Protein AF-A0A1V5GWE3-F1 (afdb_monomer_lite)

Sequence (173 aa):
MTPIECHEMIKTVSAYYERKIPSDRTLDLWFERIRGIPGESIGWIQTRIFEQFEAFPKNLPSVIWELYNAWLDAYPEKAAPRETVDCPDCESGWLILEKDQDPYRTPISATAPCGRCRQLRMPKYLRLEDAMLAGFRRKNLTTEYAVRRRPVRELAASIGRNVPQVNTVAQED

Foldseek 3Di:
DDLVLQLVLQVVLCVVQVHDRDDPVVSVVLCVLQVPQDSVCSVVLSVCCVVPDPHRDPNVSVSSVVSSVVVCVVVVVPDDPDDQPPDPQADSQKFWKWADDPPDPDTDIDIFGDPPPNSDDDPDGDHPVNCVVVRID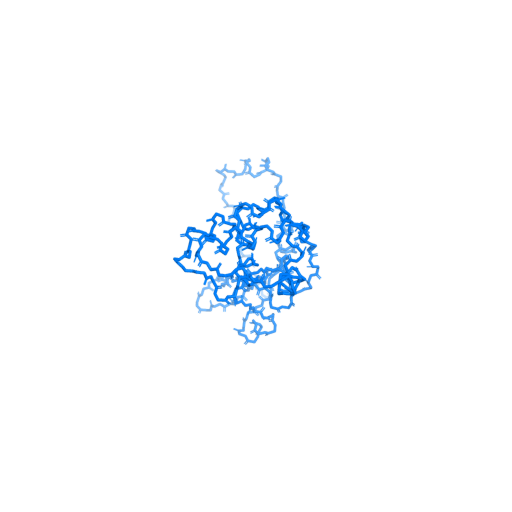TDDCPVVVVPDPDPPVVVVVCPPDDDPPPPPPDDDD

pLDDT: mean 81.9, std 15.32, range [34.97, 94.44]

Radius of gyration: 26.32 Å; chains: 1; bounding box: 57×38×75 Å

Structure (mmCIF, N/CA/C/O backbone):
data_AF-A0A1V5GWE3-F1
#
_entry.id   AF-A0A1V5GWE3-F1
#
loop_
_atom_site.group_PDB
_atom_site.id
_atom_site.type_symbol
_atom_site.label_atom_id
_atom_site.label_alt_id
_atom_site.label_comp_id
_atom_site.label_asym_id
_atom_site.label_entity_id
_atom_site.label_seq_id
_atom_site.pdbx_PDB_ins_code
_atom_site.Cartn_x
_atom_site.Cartn_y
_atom_site.Cartn_z
_atom_site.occupancy
_atom_site.B_iso_or_equiv
_atom_site.auth_seq_id
_atom_site.auth_comp_id
_atom_site.auth_asym_id
_atom_site.auth_atom_id
_atom_site.pdbx_PDB_model_num
ATOM 1 N N . MET A 1 1 ? -0.458 11.781 12.023 1.00 87.81 1 MET A N 1
ATOM 2 C CA . MET A 1 1 ? -1.681 12.097 12.784 1.00 87.81 1 MET A CA 1
ATOM 3 C C . MET A 1 1 ? -1.288 12.253 14.233 1.00 87.81 1 MET A C 1
ATOM 5 O O . MET A 1 1 ? -0.301 11.650 14.648 1.00 87.81 1 MET A O 1
ATOM 9 N N . THR A 1 2 ? -2.008 13.066 14.986 1.00 90.69 2 THR A N 1
ATOM 10 C CA . THR A 1 2 ? -1.791 13.210 16.426 1.00 90.69 2 THR A CA 1
ATOM 11 C C . THR A 1 2 ? -2.468 12.062 17.193 1.00 90.69 2 THR A C 1
ATOM 13 O O . THR A 1 2 ? -3.381 11.423 16.659 1.00 90.69 2 THR A O 1
ATOM 16 N N . PRO A 1 3 ? -2.066 11.792 18.449 1.00 89.31 3 PRO A N 1
ATOM 17 C CA . PRO A 1 3 ? -2.756 10.814 19.294 1.00 89.31 3 PRO A CA 1
ATOM 18 C C . PRO A 1 3 ? -4.245 11.140 19.464 1.00 89.31 3 PRO A C 1
ATOM 20 O O . PRO A 1 3 ? -5.089 10.252 19.402 1.00 89.31 3 PRO A O 1
ATOM 23 N N . ILE A 1 4 ? -4.575 12.430 19.600 1.00 91.19 4 ILE A N 1
ATOM 24 C CA . ILE A 1 4 ? -5.952 12.914 19.767 1.00 91.19 4 ILE A CA 1
ATOM 25 C C . ILE A 1 4 ? -6.794 12.554 18.538 1.00 91.19 4 ILE A C 1
ATOM 27 O O . ILE A 1 4 ? -7.848 11.942 18.678 1.00 91.19 4 ILE A O 1
ATOM 31 N N . GLU A 1 5 ? -6.300 12.860 17.336 1.00 91.50 5 GLU A N 1
ATOM 32 C CA . GLU A 1 5 ? -6.977 12.519 16.077 1.00 91.50 5 GLU A CA 1
ATOM 33 C C . GLU A 1 5 ? -7.212 11.007 15.941 1.00 91.50 5 GLU A C 1
ATOM 35 O O . GLU A 1 5 ? -8.293 10.571 15.546 1.00 91.50 5 GLU A O 1
ATOM 40 N N . CYS A 1 6 ? -6.215 10.197 16.307 1.00 91.00 6 CYS A N 1
ATOM 41 C CA . CYS A 1 6 ? -6.315 8.740 16.294 1.00 91.00 6 CYS A CA 1
ATOM 42 C C . CYS A 1 6 ? -7.384 8.228 17.268 1.00 91.00 6 CYS A C 1
ATOM 44 O O . CYS A 1 6 ? -8.214 7.390 16.907 1.00 91.00 6 CYS A O 1
ATOM 46 N N . HIS A 1 7 ? -7.387 8.736 18.501 1.00 92.62 7 HIS A N 1
ATOM 47 C CA . HIS A 1 7 ? -8.327 8.304 19.532 1.00 92.62 7 HIS A CA 1
ATOM 48 C C . HIS A 1 7 ? -9.758 8.678 19.151 1.00 92.62 7 HIS A C 1
ATOM 50 O O . HIS A 1 7 ? -10.648 7.834 19.250 1.00 92.62 7 HIS A O 1
ATOM 56 N N . GLU A 1 8 ? -9.977 9.899 18.661 1.00 93.25 8 GLU A N 1
ATOM 57 C CA . GLU A 1 8 ? -11.289 10.332 18.177 1.00 93.25 8 GLU A CA 1
ATOM 58 C C . GLU A 1 8 ? -11.758 9.477 16.999 1.00 93.25 8 GLU A C 1
ATOM 60 O O . GLU A 1 8 ? -12.877 8.969 17.026 1.00 93.25 8 GLU A O 1
ATOM 65 N N . MET A 1 9 ? -10.878 9.186 16.036 1.00 93.38 9 MET A N 1
ATOM 66 C CA . MET A 1 9 ? -11.206 8.288 14.929 1.00 93.38 9 MET A CA 1
ATOM 67 C C . MET A 1 9 ? -11.680 6.913 15.422 1.00 93.38 9 MET A C 1
ATOM 69 O O . MET A 1 9 ? -12.724 6.426 14.982 1.00 93.38 9 MET A O 1
ATOM 73 N N . ILE A 1 10 ? -10.935 6.283 16.335 1.00 92.56 10 ILE A N 1
ATOM 74 C CA . ILE A 1 10 ? -11.263 4.947 16.856 1.00 92.56 10 ILE A CA 1
ATOM 75 C C . ILE A 1 10 ? -12.564 4.978 17.665 1.00 92.56 10 ILE A C 1
ATOM 77 O O . ILE A 1 10 ? -13.359 4.039 17.569 1.00 92.56 10 ILE A O 1
ATOM 81 N N . LYS A 1 11 ? -12.819 6.045 18.432 1.00 93.19 11 LYS A N 1
ATOM 82 C CA . LYS A 1 11 ? -14.085 6.231 19.155 1.00 93.19 11 LYS A CA 1
ATOM 83 C C . LYS A 1 11 ? -15.261 6.356 18.193 1.00 93.19 11 LYS A C 1
ATOM 85 O O . LYS A 1 11 ? -16.249 5.658 18.394 1.00 93.19 11 LYS A O 1
ATOM 90 N N . THR A 1 12 ? -15.149 7.162 17.134 1.00 93.94 12 THR A N 1
ATOM 91 C CA . THR A 1 12 ? -16.196 7.290 16.107 1.00 93.94 12 THR A CA 1
ATOM 92 C C . THR A 1 12 ? -16.481 5.948 15.439 1.00 93.94 12 THR A C 1
ATOM 94 O O . THR A 1 12 ? -17.638 5.557 15.320 1.00 93.94 12 THR A O 1
ATOM 97 N N . VAL A 1 13 ? -15.437 5.202 15.060 1.00 93.00 13 VAL A N 1
ATOM 98 C CA . VAL A 1 13 ? -15.605 3.874 14.450 1.00 93.00 13 VAL A CA 1
ATOM 99 C C . VAL A 1 13 ? -16.242 2.891 15.434 1.00 93.00 13 VAL A C 1
ATOM 101 O O . VAL A 1 13 ? -17.144 2.146 15.065 1.00 93.00 13 VAL A O 1
ATOM 104 N N . SER A 1 14 ? -15.823 2.902 16.700 1.00 92.88 14 SER A N 1
ATOM 105 C CA . SER A 1 14 ? -16.411 2.040 17.735 1.00 92.88 14 SER A CA 1
ATOM 106 C C . SER A 1 14 ? -17.885 2.371 17.970 1.00 92.88 14 SER A C 1
ATOM 108 O O . SER A 1 14 ? -18.694 1.456 18.072 1.00 92.88 14 SER A O 1
ATOM 110 N N . ALA A 1 15 ? -18.237 3.659 18.001 1.00 93.44 15 ALA A N 1
ATOM 111 C CA . ALA A 1 15 ? -19.609 4.122 18.165 1.00 93.44 15 ALA A CA 1
ATOM 112 C C . ALA A 1 15 ? -20.501 3.730 16.977 1.00 93.44 15 ALA A C 1
ATOM 114 O O . ALA A 1 15 ? -21.611 3.261 17.200 1.00 93.44 15 ALA A O 1
ATOM 115 N N . TYR A 1 16 ? -20.005 3.850 15.740 1.00 93.44 16 TYR A N 1
ATOM 116 C CA . TYR A 1 16 ? -20.745 3.463 14.531 1.00 93.44 16 TYR A CA 1
ATOM 117 C C . TYR A 1 16 ? -21.174 1.988 14.548 1.00 93.44 16 TYR A C 1
ATOM 119 O O . TYR A 1 16 ? -22.304 1.666 14.207 1.00 93.44 16 TYR A O 1
ATOM 127 N N . TYR A 1 17 ? -20.288 1.094 14.994 1.00 93.69 17 TYR A N 1
ATOM 128 C CA . TYR A 1 17 ? -20.581 -0.339 15.119 1.00 93.69 17 TYR A CA 1
ATOM 129 C C . TYR A 1 17 ? -21.165 -0.735 16.486 1.00 93.69 17 TYR A C 1
ATOM 131 O O . TYR A 1 17 ? -21.166 -1.923 16.820 1.00 93.69 17 TYR A O 1
ATOM 139 N N . GLU A 1 18 ? -21.578 0.239 17.303 1.00 91.50 18 GLU A N 1
ATOM 140 C CA . GLU A 1 18 ? -22.136 0.037 18.648 1.00 91.50 18 GLU A CA 1
ATOM 141 C C . GLU A 1 18 ? -21.248 -0.843 19.554 1.00 91.50 18 GLU A C 1
ATOM 143 O O . GLU A 1 18 ? -21.705 -1.648 20.370 1.00 91.50 18 GLU A O 1
ATOM 148 N N . ARG A 1 19 ? -19.925 -0.713 19.408 1.00 89.88 19 ARG A N 1
ATOM 149 C CA . ARG A 1 19 ? -18.930 -1.460 20.182 1.00 89.88 19 ARG A CA 1
ATOM 150 C C . ARG A 1 19 ? -18.462 -0.678 21.398 1.00 89.88 19 ARG A C 1
ATOM 152 O O . ARG A 1 19 ? -18.340 0.545 21.393 1.00 89.88 19 ARG A O 1
ATOM 159 N N . LYS A 1 20 ? -18.092 -1.429 22.439 1.00 89.75 20 LYS A N 1
ATOM 160 C CA . LYS A 1 20 ? -17.390 -0.876 23.596 1.00 89.75 20 LYS A CA 1
ATOM 161 C C . LYS A 1 20 ? -16.075 -0.245 23.138 1.00 89.75 20 LYS A C 1
ATOM 163 O O . LYS A 1 20 ? -15.253 -0.914 22.513 1.00 89.75 20 LYS A O 1
ATOM 168 N N . ILE A 1 21 ? -15.886 1.019 23.501 1.00 89.25 21 ILE A N 1
ATOM 169 C CA . ILE A 1 21 ? -14.660 1.766 23.223 1.00 89.25 21 ILE A CA 1
ATOM 170 C C . ILE A 1 21 ? -13.473 1.028 23.876 1.00 89.25 21 ILE A C 1
ATOM 172 O O . ILE A 1 21 ? -13.579 0.626 25.044 1.00 89.25 21 ILE A O 1
ATOM 176 N N . PRO A 1 22 ? -12.361 0.812 23.148 1.00 89.44 22 PRO A N 1
ATOM 177 C CA . PRO A 1 22 ? -11.142 0.255 23.725 1.00 89.44 22 PRO A CA 1
ATOM 178 C C . PRO A 1 22 ? -10.637 1.087 24.912 1.00 89.44 22 PRO A C 1
ATOM 180 O O . PRO A 1 22 ? -10.880 2.287 24.985 1.00 89.44 22 PRO A O 1
ATOM 183 N N . SER A 1 23 ? -9.914 0.465 25.847 1.00 92.50 23 SER A N 1
ATOM 184 C CA . SER A 1 23 ? -9.279 1.210 26.944 1.00 92.50 23 SER A CA 1
ATOM 185 C C . SER A 1 23 ? -8.216 2.179 26.423 1.00 92.50 23 SER A C 1
ATOM 187 O O . SER A 1 23 ? -7.604 1.902 25.391 1.00 92.50 23 SER A O 1
ATOM 189 N N . ASP A 1 24 ? -7.918 3.240 27.178 1.00 90.19 24 ASP A N 1
ATOM 190 C CA . ASP A 1 24 ? -6.890 4.228 26.810 1.00 90.19 24 ASP A CA 1
ATOM 191 C C . ASP A 1 24 ? -5.545 3.566 26.485 1.00 90.19 24 ASP A C 1
ATOM 193 O O . ASP A 1 24 ? -4.978 3.791 25.422 1.00 90.19 24 ASP A O 1
ATOM 197 N N . ARG A 1 25 ? -5.115 2.600 27.309 1.00 92.44 25 ARG A N 1
ATOM 198 C CA . ARG A 1 25 ? -3.908 1.799 27.042 1.00 92.44 25 ARG A CA 1
ATOM 199 C C . ARG A 1 25 ? -3.945 1.074 25.688 1.00 92.44 25 ARG A C 1
ATOM 201 O O . ARG A 1 25 ? -2.907 0.891 25.060 1.00 92.44 25 ARG A O 1
ATOM 208 N N . THR A 1 26 ? -5.112 0.599 25.256 1.00 91.19 26 THR A N 1
ATOM 209 C CA . THR A 1 26 ? -5.266 -0.058 23.946 1.00 91.19 26 THR A CA 1
ATOM 210 C C . THR A 1 26 ? -5.197 0.961 22.814 1.00 91.19 26 THR A C 1
ATOM 212 O O . THR A 1 26 ? -4.569 0.680 21.796 1.00 91.19 26 THR A O 1
ATOM 215 N N . LEU A 1 27 ? -5.809 2.135 23.000 1.00 91.81 27 LEU A N 1
ATOM 216 C CA . LEU A 1 27 ? -5.751 3.236 22.040 1.00 91.81 27 LEU A CA 1
ATOM 217 C C . LEU A 1 27 ? -4.308 3.704 21.824 1.00 91.81 27 LEU A C 1
ATOM 219 O O . LEU A 1 27 ? -3.886 3.801 20.674 1.00 91.81 27 LEU A O 1
ATOM 223 N N . ASP A 1 28 ? -3.527 3.850 22.898 1.00 92.25 28 ASP A N 1
ATOM 224 C CA . ASP A 1 28 ? -2.107 4.216 22.823 1.00 92.25 28 ASP A CA 1
ATOM 225 C C . ASP A 1 28 ? -1.291 3.176 22.035 1.00 92.25 28 ASP A C 1
ATOM 227 O O . ASP A 1 28 ? -0.511 3.513 21.143 1.00 92.25 28 ASP A O 1
ATOM 231 N N . LEU A 1 29 ? -1.503 1.881 22.310 1.00 92.81 29 LEU A N 1
ATOM 232 C CA . LEU A 1 29 ? -0.831 0.794 21.585 1.00 92.81 29 LEU A CA 1
ATOM 233 C C . LEU A 1 29 ? -1.205 0.767 20.098 1.00 92.81 29 LEU A C 1
ATOM 235 O O . LEU A 1 29 ? -0.373 0.445 19.247 1.00 92.81 29 LEU A O 1
ATOM 239 N N . TRP A 1 30 ? -2.461 1.071 19.774 1.00 93.19 30 TRP A N 1
ATOM 240 C CA . TRP A 1 30 ? -2.917 1.158 18.390 1.00 93.19 30 TRP A CA 1
ATOM 241 C C . TRP A 1 30 ? -2.334 2.384 17.696 1.00 93.19 30 TRP A C 1
ATOM 243 O O . TRP A 1 30 ? -1.876 2.255 16.560 1.00 93.19 30 TRP A O 1
ATOM 253 N N . PHE A 1 31 ? -2.272 3.525 18.387 1.00 93.00 31 PHE A N 1
ATOM 254 C CA . PHE A 1 31 ? -1.641 4.739 17.889 1.00 93.00 31 PHE A CA 1
ATOM 255 C C . PHE A 1 31 ? -0.172 4.503 17.542 1.00 93.00 31 PHE A C 1
ATOM 257 O O . PHE A 1 31 ? 0.228 4.802 16.420 1.00 93.00 31 PHE A O 1
ATOM 264 N N . GLU A 1 32 ? 0.619 3.877 18.420 1.00 92.31 32 GLU A N 1
ATOM 265 C CA . GLU A 1 32 ? 2.032 3.585 18.127 1.00 92.31 32 GLU A CA 1
ATOM 266 C C . GLU A 1 32 ? 2.215 2.775 16.836 1.00 92.31 32 GLU A C 1
ATOM 268 O O . GLU A 1 32 ? 3.180 2.972 16.093 1.00 92.31 32 GLU A O 1
ATOM 273 N N . ARG A 1 33 ? 1.255 1.903 16.511 1.00 90.81 33 ARG A N 1
ATOM 274 C CA . ARG A 1 33 ? 1.282 1.107 15.281 1.00 90.81 33 ARG A CA 1
ATOM 275 C C . ARG A 1 33 ? 0.946 1.915 14.025 1.00 90.81 33 ARG A C 1
ATOM 277 O O . ARG A 1 33 ? 1.406 1.545 12.946 1.00 90.81 33 ARG A O 1
ATOM 284 N N . ILE A 1 34 ? 0.156 2.984 14.135 1.00 91.94 34 ILE A N 1
ATOM 285 C CA . ILE A 1 34 ? -0.352 3.763 12.989 1.00 91.94 34 ILE A CA 1
ATOM 286 C C . ILE A 1 34 ? 0.136 5.219 12.951 1.00 91.94 34 ILE A C 1
ATOM 288 O O . ILE A 1 34 ? -0.207 5.953 12.027 1.00 91.94 34 ILE A O 1
ATOM 292 N N . ARG A 1 35 ? 0.982 5.643 13.899 1.00 91.12 35 ARG A N 1
ATOM 293 C CA . ARG A 1 35 ? 1.478 7.025 14.057 1.00 91.12 35 ARG A CA 1
ATOM 294 C C . ARG A 1 35 ? 2.091 7.641 12.794 1.00 91.12 35 ARG A C 1
ATOM 296 O O . ARG A 1 35 ? 2.103 8.860 12.649 1.00 91.12 35 ARG A O 1
ATOM 303 N N . GLY A 1 36 ? 2.586 6.806 11.877 1.00 86.69 36 GLY A N 1
ATOM 304 C CA . GLY A 1 36 ? 3.170 7.224 10.599 1.00 86.69 36 GLY A CA 1
ATOM 305 C C . GLY A 1 36 ? 2.164 7.733 9.559 1.00 86.69 36 GLY A C 1
ATOM 306 O O . GLY A 1 36 ? 2.583 8.265 8.537 1.00 86.69 36 GLY A O 1
ATOM 307 N N . ILE A 1 37 ? 0.858 7.588 9.794 1.00 90.31 37 ILE A N 1
ATOM 308 C CA . ILE A 1 37 ? -0.190 7.980 8.844 1.00 90.31 37 ILE A CA 1
ATOM 309 C C . ILE A 1 37 ? -0.545 9.468 9.036 1.00 90.31 37 ILE A C 1
ATOM 311 O O . ILE A 1 37 ? -0.784 9.894 10.169 1.00 90.31 37 ILE A O 1
ATOM 315 N N . PRO A 1 38 ? -0.596 10.301 7.979 1.00 89.81 38 PRO A N 1
ATOM 316 C CA . PRO A 1 38 ? -0.929 11.721 8.082 1.00 89.81 38 PRO A CA 1
ATOM 317 C C . PRO A 1 38 ? -2.414 11.942 8.414 1.00 89.81 38 PRO A C 1
ATOM 319 O O . PRO A 1 38 ? -3.282 11.182 7.982 1.00 89.81 38 PRO A O 1
ATOM 322 N N . GLY A 1 39 ? -2.710 13.009 9.166 1.00 88.81 39 GLY A N 1
ATOM 323 C CA . GLY A 1 39 ? -4.074 13.319 9.623 1.00 88.81 39 GLY A CA 1
ATOM 324 C C . GLY A 1 39 ? -5.062 13.602 8.484 1.00 88.81 39 GLY A C 1
ATOM 325 O O . GLY A 1 39 ? -6.233 13.259 8.592 1.00 88.81 39 GLY A O 1
ATOM 326 N N . GLU A 1 40 ? -4.586 14.124 7.348 1.00 90.69 40 GLU A N 1
ATOM 327 C CA . GLU A 1 40 ? -5.430 14.432 6.178 1.00 90.69 40 GLU A CA 1
ATOM 328 C C . GLU A 1 40 ? -6.157 13.203 5.602 1.00 90.69 40 GLU A C 1
ATOM 330 O O . GLU A 1 40 ? -7.240 13.329 5.036 1.00 90.69 40 GLU A O 1
ATOM 335 N N . SER A 1 41 ? -5.591 12.005 5.779 1.00 91.31 41 SER A N 1
ATOM 336 C CA . SER A 1 41 ? -6.159 10.757 5.256 1.00 91.31 41 SER A CA 1
ATOM 337 C C . SER A 1 41 ? -7.267 10.166 6.141 1.00 91.31 41 SER A C 1
ATOM 339 O O . SER A 1 41 ? -8.005 9.289 5.693 1.00 91.31 41 SER A O 1
ATOM 341 N N . ILE A 1 42 ? -7.432 10.657 7.379 1.00 91.62 42 ILE A N 1
ATOM 342 C CA . ILE A 1 42 ? -8.339 10.077 8.385 1.00 91.62 42 ILE A CA 1
ATOM 343 C C . ILE A 1 42 ? -9.786 10.046 7.897 1.00 91.62 42 ILE A C 1
ATOM 345 O O . ILE A 1 42 ? -10.419 8.994 7.951 1.00 91.62 42 ILE A O 1
ATOM 349 N N . GLY A 1 43 ? -10.299 11.169 7.386 1.00 92.19 43 GLY A N 1
ATOM 350 C CA . GLY A 1 43 ? -11.697 11.256 6.947 1.00 92.19 43 GLY A CA 1
ATOM 351 C C . GLY A 1 43 ? -12.013 10.291 5.801 1.00 92.19 43 GLY A C 1
ATOM 352 O O . GLY A 1 43 ? -13.071 9.659 5.779 1.00 92.19 43 GLY A O 1
ATOM 353 N N . TRP A 1 44 ? -11.060 10.107 4.882 1.00 93.88 44 TRP A N 1
ATOM 354 C CA . TRP A 1 44 ? -11.197 9.147 3.788 1.00 93.88 44 TRP A CA 1
ATOM 355 C C . TRP A 1 44 ? -11.183 7.703 4.302 1.00 93.88 44 TRP A C 1
ATOM 357 O O . TRP A 1 44 ? -12.044 6.906 3.933 1.00 93.88 44 TRP A O 1
ATOM 367 N N . ILE A 1 45 ? -10.250 7.375 5.203 1.00 93.94 45 ILE A N 1
ATOM 368 C CA . ILE A 1 45 ? -10.139 6.041 5.808 1.00 93.94 45 ILE A CA 1
ATOM 369 C C . ILE A 1 45 ? -11.411 5.694 6.592 1.00 93.94 45 ILE A C 1
ATOM 371 O O . ILE A 1 45 ? -11.948 4.605 6.412 1.00 93.94 45 ILE A O 1
ATOM 375 N N . GLN A 1 46 ? -11.933 6.612 7.412 1.00 93.75 46 GLN A N 1
ATOM 376 C CA . GLN A 1 46 ? -13.181 6.406 8.157 1.00 93.75 46 GLN A CA 1
ATOM 377 C C . GLN A 1 46 ? -14.357 6.102 7.232 1.00 93.75 46 GLN A C 1
ATOM 379 O O . GLN A 1 46 ? -15.072 5.127 7.450 1.00 93.75 46 GLN A O 1
ATOM 384 N N . THR A 1 47 ? -14.514 6.900 6.174 1.00 94.31 47 THR A N 1
ATOM 385 C CA . THR A 1 47 ? -15.576 6.701 5.179 1.00 94.31 47 THR A CA 1
ATOM 386 C C . THR A 1 47 ? -15.487 5.303 4.569 1.00 94.31 47 THR A C 1
ATOM 388 O O . THR A 1 47 ? -16.476 4.575 4.538 1.00 94.31 47 THR A O 1
ATOM 391 N N . ARG A 1 48 ? -14.282 4.859 4.183 1.00 94.44 48 ARG A N 1
A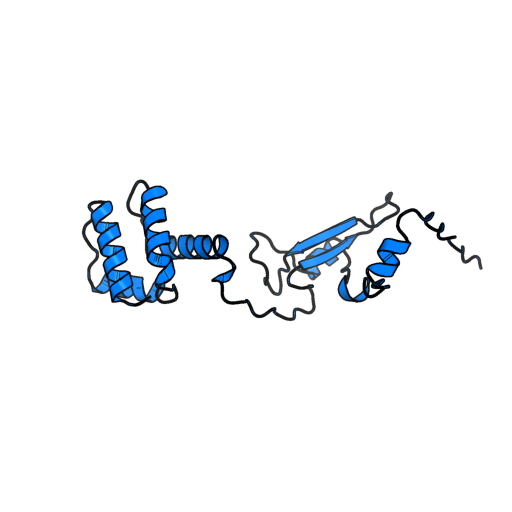TOM 392 C CA . ARG A 1 48 ? -14.081 3.505 3.649 1.00 94.44 48 ARG A CA 1
ATOM 393 C C . ARG A 1 48 ? -14.354 2.399 4.655 1.00 94.44 48 ARG A C 1
ATOM 395 O O . ARG A 1 48 ? -14.882 1.365 4.259 1.00 94.44 48 ARG A O 1
ATOM 402 N N . ILE A 1 49 ? -14.035 2.599 5.932 1.00 93.62 49 ILE A N 1
ATOM 403 C CA . ILE A 1 49 ? -14.367 1.622 6.974 1.00 93.62 49 ILE A CA 1
ATOM 404 C C . ILE A 1 49 ? -15.883 1.423 7.056 1.00 93.62 49 ILE A C 1
ATOM 406 O O . ILE A 1 49 ? -16.315 0.286 7.198 1.00 93.62 49 ILE A O 1
ATOM 410 N N . PHE A 1 50 ? -16.679 2.489 6.963 1.00 94.31 50 PHE A N 1
ATOM 411 C CA . PHE A 1 50 ? -18.142 2.401 7.041 1.00 94.31 50 PHE A CA 1
ATOM 412 C C . PHE A 1 50 ? -18.786 1.844 5.769 1.00 94.31 50 PHE A C 1
ATOM 414 O O . PHE A 1 50 ? -19.813 1.184 5.845 1.00 94.31 50 PHE A O 1
ATOM 421 N N . GLU A 1 51 ? -18.186 2.085 4.604 1.00 93.38 51 GLU A N 1
ATOM 422 C CA . GLU A 1 51 ? -18.702 1.575 3.330 1.00 93.38 51 GLU A CA 1
ATOM 423 C C . GLU A 1 51 ? -18.337 0.107 3.066 1.00 93.38 51 GLU A C 1
ATOM 425 O O . GLU A 1 51 ? -19.127 -0.625 2.477 1.00 93.38 51 GLU A O 1
ATOM 430 N N . GLN A 1 52 ? -17.119 -0.317 3.426 1.00 92.00 52 GLN A N 1
ATOM 431 C CA . GLN A 1 52 ? -16.571 -1.616 3.007 1.00 92.00 52 GLN A CA 1
ATOM 432 C C . GLN A 1 52 ? -16.788 -2.738 4.022 1.00 92.00 52 GLN A C 1
ATOM 434 O O . GLN A 1 52 ? -16.702 -3.911 3.657 1.00 92.00 52 GLN A O 1
ATOM 439 N N . PHE A 1 53 ? -17.019 -2.403 5.290 1.00 91.25 53 PHE A N 1
ATOM 440 C CA . PHE A 1 53 ? -17.146 -3.387 6.354 1.00 91.25 53 PHE A CA 1
ATOM 441 C C . PHE A 1 53 ? -18.557 -3.331 6.938 1.00 91.25 53 PHE A C 1
ATOM 443 O O . PHE A 1 53 ? -19.023 -2.295 7.383 1.00 91.25 53 PHE A O 1
ATOM 450 N N . GLU A 1 54 ? -19.245 -4.470 6.974 1.00 89.62 54 GLU A N 1
ATOM 451 C CA . GLU A 1 54 ? -20.560 -4.569 7.628 1.00 89.62 54 GLU A CA 1
ATOM 452 C C . GLU A 1 54 ? -20.439 -4.700 9.155 1.00 89.62 54 GLU A C 1
ATOM 454 O O . GLU A 1 54 ? -21.396 -4.492 9.897 1.00 89.62 54 GLU A O 1
ATOM 459 N N . ALA A 1 55 ? -19.250 -5.059 9.647 1.00 90.88 55 ALA A N 1
ATOM 460 C CA . ALA A 1 55 ? -18.977 -5.271 11.060 1.00 90.88 55 ALA A CA 1
ATOM 461 C C . ALA A 1 55 ? -17.614 -4.702 11.458 1.00 90.88 55 ALA A C 1
ATOM 463 O O . ALA A 1 55 ? -16.691 -4.617 10.647 1.00 90.88 55 ALA A O 1
ATOM 464 N N . PHE A 1 56 ? -17.466 -4.392 12.751 1.00 90.06 56 PHE A N 1
ATOM 465 C CA . PHE A 1 56 ? -16.224 -3.858 13.306 1.00 90.06 56 PHE A CA 1
ATOM 466 C C . PHE A 1 56 ? -15.015 -4.753 12.955 1.00 90.06 56 PHE A C 1
ATOM 468 O O . PHE A 1 56 ? -15.014 -5.942 13.311 1.00 90.06 56 PHE A O 1
ATOM 475 N N . PRO A 1 57 ? -13.964 -4.212 12.308 1.00 89.88 57 PRO A N 1
ATOM 476 C CA . PRO A 1 57 ? -12.808 -5.001 11.908 1.00 89.88 57 PRO A CA 1
ATOM 477 C C . PRO A 1 57 ? -12.101 -5.661 13.096 1.00 89.88 57 PRO A C 1
ATOM 479 O O . PRO A 1 57 ? -11.772 -5.010 14.086 1.00 89.88 57 PRO A O 1
ATOM 482 N N . LYS A 1 58 ? -11.780 -6.958 12.979 1.00 87.00 58 LYS A N 1
ATOM 483 C CA . LYS A 1 58 ? -11.073 -7.708 14.039 1.00 87.00 58 LYS A CA 1
ATOM 484 C C . LYS A 1 58 ? -9.695 -7.122 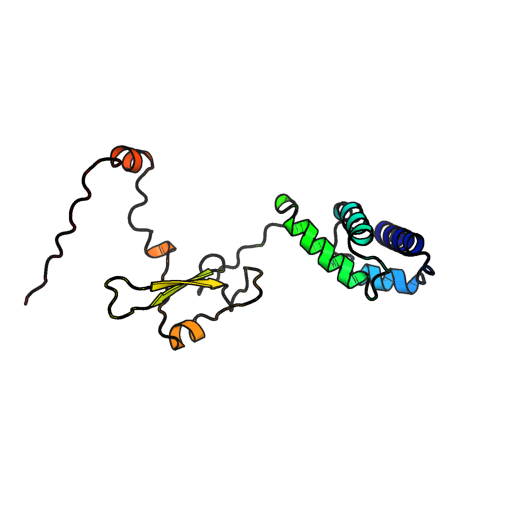14.373 1.00 87.00 58 LYS A C 1
ATOM 486 O O . LYS A 1 58 ? -9.236 -7.255 15.502 1.00 87.00 58 LYS A O 1
ATOM 491 N N . ASN A 1 59 ? -9.037 -6.497 13.396 1.00 90.06 59 ASN A N 1
ATOM 492 C CA . ASN A 1 59 ? -7.742 -5.840 13.555 1.00 90.06 59 ASN A CA 1
ATOM 493 C C . ASN A 1 59 ? -7.768 -4.464 12.880 1.00 90.06 59 ASN A C 1
ATOM 495 O O . ASN A 1 59 ? -7.300 -4.293 11.753 1.00 90.06 59 ASN A O 1
ATOM 499 N N . LEU A 1 60 ? -8.345 -3.491 13.587 1.00 90.81 60 LEU A N 1
ATOM 500 C CA . LEU A 1 60 ? -8.513 -2.130 13.091 1.00 90.81 60 LEU A CA 1
ATOM 501 C C . LEU A 1 60 ? -7.180 -1.469 12.672 1.00 90.81 60 LEU A C 1
ATOM 503 O O . LEU A 1 60 ? -7.141 -0.926 11.571 1.00 90.81 60 LEU A O 1
ATOM 507 N N . PRO A 1 61 ? -6.068 -1.557 13.437 1.00 92.31 61 PRO A N 1
ATOM 508 C CA . PRO A 1 61 ? -4.793 -0.969 13.013 1.00 92.31 61 PRO A CA 1
ATOM 509 C C . PRO A 1 61 ? -4.263 -1.489 11.671 1.00 92.31 61 PRO A C 1
ATOM 511 O O . PRO A 1 61 ? -3.710 -0.716 10.892 1.00 92.31 61 PRO A O 1
ATOM 514 N N . SER A 1 62 ? -4.411 -2.789 11.389 1.00 92.00 62 SER A N 1
ATOM 515 C CA . SER A 1 62 ? -4.010 -3.345 10.090 1.00 92.00 62 SER A CA 1
ATOM 516 C C . SER A 1 62 ? -4.899 -2.836 8.957 1.00 92.00 62 SER A C 1
ATOM 518 O O . SER A 1 62 ? -4.374 -2.420 7.928 1.00 92.00 62 SER A O 1
ATOM 520 N N . VAL A 1 63 ? -6.218 -2.786 9.169 1.00 93.94 63 VAL A N 1
ATOM 521 C CA . VAL A 1 63 ? -7.165 -2.254 8.174 1.00 93.94 63 VAL A CA 1
ATOM 522 C C . VAL A 1 63 ? -6.902 -0.776 7.886 1.00 93.94 63 VAL A C 1
ATOM 524 O O . VAL A 1 63 ? -6.910 -0.366 6.731 1.00 93.94 63 VAL A O 1
ATOM 527 N N . ILE A 1 64 ? -6.594 0.028 8.908 1.00 93.19 64 ILE A N 1
ATOM 528 C CA . ILE A 1 64 ? -6.227 1.439 8.725 1.00 93.19 64 ILE A CA 1
ATOM 529 C C . ILE A 1 64 ? -4.989 1.568 7.822 1.00 93.19 64 ILE A C 1
ATOM 531 O O . ILE A 1 64 ? -4.969 2.415 6.932 1.00 93.19 64 ILE A O 1
ATOM 535 N N . TRP A 1 65 ? -3.972 0.720 8.003 1.00 93.00 65 TRP A N 1
ATOM 536 C CA . TRP A 1 65 ? -2.792 0.708 7.132 1.00 93.00 65 TRP A CA 1
ATOM 537 C C . TRP A 1 65 ? -3.114 0.296 5.695 1.00 93.00 65 TRP A C 1
ATOM 539 O O . TRP A 1 65 ? -2.583 0.885 4.755 1.00 93.00 65 TRP A O 1
ATOM 549 N N . GLU A 1 66 ? -3.958 -0.714 5.506 1.00 92.19 66 GLU A N 1
ATOM 550 C CA . GLU A 1 66 ? -4.397 -1.153 4.178 1.00 92.19 66 GLU A CA 1
ATOM 551 C C . GLU A 1 66 ? -5.148 -0.033 3.452 1.00 92.19 66 GLU A C 1
ATOM 553 O O . GLU A 1 66 ? -4.804 0.310 2.321 1.00 92.19 66 GLU A O 1
ATOM 558 N N . LEU A 1 67 ? -6.091 0.616 4.137 1.00 94.19 67 LEU A N 1
ATOM 559 C CA . LEU A 1 67 ? -6.842 1.748 3.599 1.00 94.19 67 LEU A CA 1
ATOM 560 C C . LEU A 1 67 ? -5.961 2.972 3.354 1.00 94.19 67 LEU A C 1
ATOM 562 O O . LEU A 1 67 ? -6.155 3.665 2.362 1.00 94.19 67 LEU A O 1
ATOM 566 N N . TYR A 1 68 ? -4.957 3.224 4.192 1.00 93.50 68 TYR A N 1
ATOM 567 C CA . TYR A 1 68 ? -3.991 4.285 3.924 1.00 93.50 68 TYR A CA 1
ATOM 568 C C . TYR A 1 68 ? -3.164 4.010 2.661 1.00 93.50 68 TYR A C 1
ATOM 570 O O . TYR A 1 68 ? -2.936 4.919 1.867 1.00 93.50 68 TYR A O 1
ATOM 578 N N . ASN A 1 69 ? -2.754 2.760 2.419 1.00 89.94 69 ASN A N 1
ATOM 579 C CA . ASN A 1 69 ? -2.095 2.416 1.158 1.00 89.94 69 ASN A CA 1
ATOM 580 C C . ASN A 1 69 ? -3.043 2.612 -0.038 1.00 89.94 69 ASN A C 1
ATOM 582 O O . ASN A 1 69 ? -2.625 3.190 -1.034 1.00 89.94 69 ASN A O 1
ATOM 586 N N . ALA A 1 70 ? -4.318 2.232 0.087 1.00 90.44 70 ALA A N 1
ATOM 587 C CA . ALA A 1 70 ? -5.317 2.486 -0.952 1.00 90.44 70 ALA A CA 1
ATOM 588 C C . ALA A 1 70 ? -5.566 3.991 -1.183 1.00 90.44 70 ALA A C 1
ATOM 590 O O . ALA A 1 70 ? -5.808 4.415 -2.312 1.00 90.44 70 ALA A O 1
ATOM 591 N N . TRP A 1 71 ? -5.477 4.813 -0.133 1.00 93.00 71 TRP A N 1
ATOM 592 C CA . TRP A 1 71 ? -5.532 6.269 -0.247 1.00 93.00 71 TRP A CA 1
ATOM 593 C C . TRP A 1 71 ? -4.331 6.816 -1.027 1.00 93.00 71 TRP A C 1
ATOM 595 O O . TRP A 1 71 ? -4.513 7.646 -1.909 1.00 93.00 71 TRP A O 1
ATOM 605 N N . LEU A 1 72 ? -3.117 6.313 -0.779 1.00 89.75 72 LEU A N 1
ATOM 606 C CA . LEU A 1 72 ? -1.933 6.699 -1.558 1.00 89.75 72 LEU A CA 1
ATOM 607 C C . LEU A 1 72 ? -2.046 6.313 -3.039 1.00 89.75 72 LEU A C 1
ATOM 609 O O . LEU A 1 72 ? -1.564 7.053 -3.893 1.00 89.75 72 LEU A O 1
ATOM 613 N N . ASP A 1 73 ? -2.692 5.189 -3.349 1.00 85.75 73 ASP A N 1
ATOM 614 C CA . ASP A 1 73 ? -2.950 4.787 -4.735 1.00 85.75 73 ASP A CA 1
ATOM 615 C C . ASP A 1 73 ? -3.984 5.710 -5.414 1.00 85.75 73 ASP A C 1
ATOM 617 O O . ASP A 1 73 ? -3.883 5.978 -6.611 1.00 85.75 73 ASP A O 1
ATOM 621 N N . ALA A 1 74 ? -4.959 6.225 -4.654 1.00 86.94 74 ALA A N 1
ATOM 622 C CA . ALA A 1 74 ? -5.968 7.173 -5.135 1.00 86.94 74 ALA A CA 1
ATOM 623 C C . ALA A 1 74 ? -5.454 8.622 -5.252 1.00 86.94 74 ALA A C 1
ATOM 625 O O . ALA A 1 74 ? -5.973 9.376 -6.074 1.00 86.94 74 ALA A O 1
ATOM 626 N N . TYR A 1 75 ? -4.437 8.992 -4.466 1.00 87.75 75 TYR A N 1
ATOM 627 C CA . TYR A 1 75 ? -3.806 10.318 -4.454 1.00 87.75 75 TYR A CA 1
ATOM 628 C C . TYR A 1 75 ? -2.276 10.207 -4.604 1.00 87.75 75 TYR A C 1
ATOM 630 O O . TYR A 1 75 ? -1.534 10.466 -3.646 1.00 87.75 75 TYR A O 1
ATOM 638 N N . PRO A 1 76 ? -1.761 9.815 -5.789 1.00 80.19 76 PRO A N 1
ATOM 639 C CA . PRO A 1 76 ? -0.329 9.593 -5.997 1.00 80.19 76 PRO A CA 1
ATOM 640 C C . PRO A 1 76 ? 0.536 10.830 -5.721 1.00 80.19 76 PRO A C 1
ATOM 642 O O . PRO A 1 76 ? 1.696 10.699 -5.340 1.00 80.19 76 PRO A O 1
ATOM 645 N N . GLU A 1 77 ? -0.016 12.034 -5.880 1.00 80.88 77 GLU A N 1
ATOM 646 C CA . GLU A 1 77 ? 0.647 13.313 -5.607 1.00 80.88 77 GLU A CA 1
ATOM 647 C C . GLU A 1 77 ? 0.923 13.560 -4.117 1.00 80.88 77 GLU A C 1
ATOM 649 O O . GLU A 1 77 ? 1.763 14.389 -3.770 1.00 80.88 77 GLU A O 1
ATOM 654 N N . LYS A 1 78 ? 0.216 12.846 -3.234 1.00 80.44 78 LYS A N 1
ATOM 655 C CA . LYS A 1 78 ? 0.389 12.904 -1.778 1.00 80.44 78 LYS A CA 1
ATOM 656 C C . LYS A 1 78 ? 1.396 11.881 -1.266 1.00 80.44 78 LYS A C 1
ATOM 658 O O . LYS A 1 78 ? 1.828 11.962 -0.115 1.00 80.44 78 LYS A O 1
ATOM 663 N N . ALA A 1 79 ? 1.781 10.916 -2.099 1.00 72.62 79 ALA A N 1
ATOM 664 C CA . ALA A 1 79 ? 2.837 9.985 -1.759 1.00 72.62 79 ALA A CA 1
ATOM 665 C C . ALA A 1 79 ? 4.186 10.710 -1.764 1.00 72.62 79 ALA A C 1
ATOM 667 O O . ALA A 1 79 ? 4.526 11.424 -2.708 1.00 72.62 79 ALA A O 1
ATOM 668 N N . ALA A 1 80 ? 4.987 10.494 -0.719 1.00 67.31 80 ALA A N 1
ATOM 669 C CA . ALA A 1 80 ? 6.373 10.940 -0.737 1.00 67.31 80 ALA A CA 1
ATOM 670 C C . ALA A 1 80 ? 7.077 10.330 -1.969 1.00 67.31 80 ALA A C 1
ATOM 672 O O . ALA A 1 80 ? 6.952 9.114 -2.184 1.00 67.31 80 ALA A O 1
ATOM 673 N N . PRO A 1 81 ? 7.805 11.132 -2.772 1.00 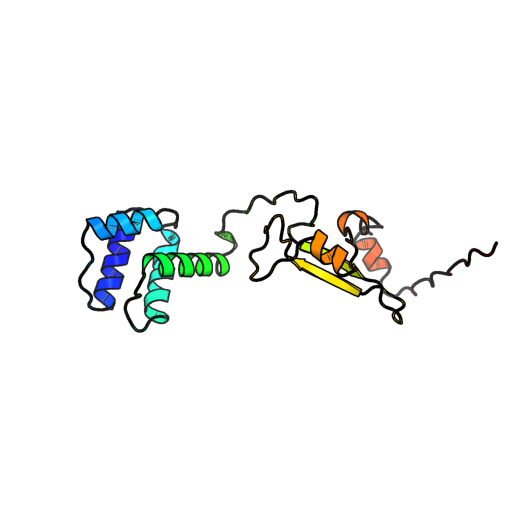61.47 81 PRO A N 1
ATOM 674 C CA . PRO A 1 81 ? 8.566 10.600 -3.888 1.00 61.47 81 PRO A CA 1
ATOM 675 C C . PRO A 1 81 ? 9.523 9.542 -3.348 1.00 61.47 81 PRO A C 1
ATOM 677 O O . PRO A 1 81 ? 10.321 9.810 -2.449 1.00 61.47 81 PRO A O 1
ATOM 680 N N . ARG A 1 82 ? 9.419 8.314 -3.859 1.00 63.12 82 ARG A N 1
ATOM 681 C CA . ARG A 1 82 ? 10.386 7.275 -3.510 1.00 63.12 82 ARG A CA 1
ATOM 682 C C . ARG A 1 82 ? 11.719 7.655 -4.123 1.00 63.12 82 ARG A C 1
ATOM 684 O O . ARG A 1 82 ? 11.787 7.866 -5.333 1.00 63.12 82 ARG A O 1
ATOM 691 N N . GLU A 1 83 ? 12.763 7.692 -3.304 1.00 62.47 83 GLU A N 1
ATOM 692 C CA . GLU A 1 83 ? 14.126 7.718 -3.816 1.00 62.47 83 GLU A CA 1
ATOM 693 C C . GL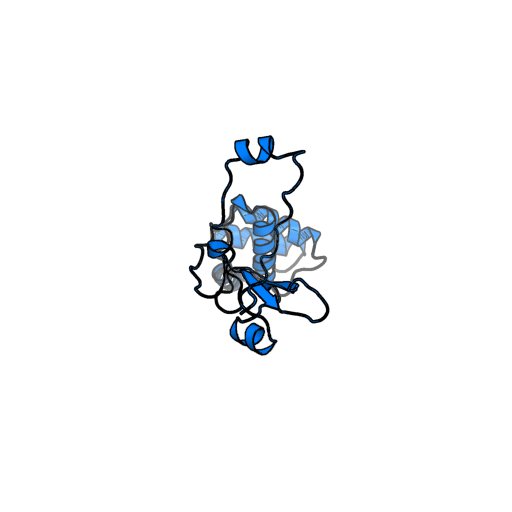U A 1 83 ? 14.293 6.520 -4.753 1.00 62.47 83 GLU A C 1
ATOM 695 O O . GLU A 1 83 ? 14.059 5.363 -4.383 1.00 62.47 83 GLU A O 1
ATOM 700 N N . THR A 1 84 ? 14.596 6.805 -6.016 1.00 65.75 84 THR A N 1
ATOM 701 C CA . THR A 1 84 ? 14.890 5.767 -6.993 1.00 65.75 84 THR A CA 1
ATOM 702 C C . THR A 1 84 ? 16.168 5.078 -6.550 1.00 65.75 84 THR A C 1
ATOM 704 O O . THR A 1 84 ? 17.224 5.707 -6.503 1.00 65.75 84 THR A O 1
ATOM 707 N N . VAL A 1 85 ? 16.071 3.796 -6.211 1.00 75.56 85 VAL A N 1
ATOM 708 C CA . VAL A 1 85 ? 17.247 2.996 -5.883 1.00 75.56 85 VAL A CA 1
ATOM 709 C C . VAL A 1 85 ? 18.005 2.752 -7.178 1.00 75.56 85 VAL A C 1
ATOM 711 O O . VAL A 1 85 ? 17.464 2.144 -8.102 1.00 75.56 85 VAL A O 1
ATOM 714 N N . ASP A 1 86 ? 19.255 3.201 -7.239 1.00 80.44 86 ASP A N 1
ATOM 715 C CA . ASP A 1 86 ? 20.135 2.851 -8.347 1.00 80.44 86 ASP A CA 1
ATOM 716 C C . ASP A 1 86 ? 20.523 1.374 -8.214 1.00 80.44 86 ASP A C 1
ATOM 718 O O . ASP A 1 86 ? 21.335 0.976 -7.375 1.00 80.44 86 ASP A O 1
ATOM 722 N N . CYS A 1 87 ? 19.822 0.525 -8.961 1.00 83.94 87 CYS A N 1
ATOM 723 C CA . CYS A 1 87 ? 20.006 -0.913 -8.917 1.00 83.94 87 CYS A CA 1
ATOM 724 C C . CYS A 1 87 ? 20.760 -1.356 -10.169 1.00 83.94 87 CYS A C 1
ATOM 726 O O . CYS A 1 87 ? 20.263 -1.145 -11.275 1.00 83.94 87 CYS A O 1
ATOM 728 N N . PRO A 1 88 ? 21.898 -2.059 -10.024 1.00 85.94 88 PRO A N 1
ATOM 729 C CA . PRO A 1 88 ? 22.720 -2.425 -11.168 1.00 85.94 88 PRO A CA 1
ATOM 730 C C . PRO A 1 88 ? 22.014 -3.389 -12.116 1.00 85.94 88 PRO A C 1
ATOM 732 O O . PRO A 1 88 ? 22.392 -3.429 -13.279 1.00 85.94 88 PRO A O 1
ATOM 735 N N . ASP A 1 89 ? 21.006 -4.139 -11.658 1.00 86.25 89 ASP A N 1
ATOM 736 C CA . ASP A 1 89 ? 20.378 -5.230 -12.414 1.00 86.25 89 ASP A CA 1
ATOM 737 C C . ASP A 1 89 ? 19.135 -4.802 -13.199 1.00 86.25 89 ASP A C 1
ATOM 739 O O . ASP A 1 89 ? 18.715 -5.518 -14.106 1.00 86.25 89 ASP A O 1
ATOM 743 N N . CYS A 1 90 ? 18.524 -3.667 -12.853 1.00 88.25 90 CYS A N 1
ATOM 744 C CA . CYS A 1 90 ? 17.229 -3.264 -13.392 1.00 88.25 90 CYS A CA 1
ATOM 745 C C . CYS A 1 90 ? 17.196 -1.787 -13.766 1.00 88.25 90 CYS A C 1
ATOM 747 O O . CYS A 1 90 ? 17.888 -0.970 -13.170 1.00 88.25 90 CYS A O 1
ATOM 749 N N . GLU A 1 91 ? 16.310 -1.429 -14.684 1.00 86.62 91 GLU A N 1
ATOM 750 C CA . GLU A 1 91 ? 16.065 -0.039 -15.045 1.00 86.62 91 GLU A CA 1
ATOM 751 C C . GLU A 1 91 ? 14.795 0.437 -14.340 1.00 86.62 91 GLU A C 1
ATOM 753 O O . GLU A 1 91 ? 13.688 -0.017 -14.634 1.00 86.62 91 GLU A O 1
ATOM 758 N N . SER A 1 92 ? 14.964 1.298 -13.332 1.00 82.88 92 SER A N 1
ATOM 759 C CA . SER A 1 92 ? 13.862 1.839 -12.516 1.00 82.88 92 SER A CA 1
ATOM 760 C C . SER A 1 92 ? 12.952 0.762 -11.898 1.00 82.88 92 SER A C 1
ATOM 762 O O . SER A 1 92 ? 11.739 0.938 -11.782 1.00 82.88 92 SER A O 1
ATOM 764 N N . GLY A 1 93 ? 13.534 -0.373 -11.500 1.00 87.69 93 GLY A N 1
ATOM 765 C CA . GLY A 1 93 ? 12.813 -1.500 -10.904 1.00 87.69 93 GLY A CA 1
ATOM 766 C C . GLY A 1 93 ? 12.325 -2.562 -11.893 1.00 87.69 93 GLY A C 1
ATOM 767 O O . GLY A 1 93 ? 11.826 -3.595 -11.443 1.00 87.69 93 GLY A O 1
ATOM 768 N N . TRP A 1 94 ? 12.499 -2.364 -13.202 1.00 90.88 94 TRP A N 1
ATOM 769 C CA . TRP A 1 94 ? 12.138 -3.337 -14.236 1.00 90.88 94 TRP A CA 1
ATOM 770 C C . TRP A 1 94 ? 13.359 -4.094 -14.759 1.00 90.88 94 TRP A C 1
ATOM 772 O O . TRP A 1 94 ? 14.351 -3.501 -15.181 1.00 90.88 94 TRP A O 1
ATOM 782 N N . LEU A 1 95 ? 13.281 -5.422 -14.754 1.00 92.62 95 LEU A N 1
ATOM 783 C CA . LEU A 1 95 ? 14.167 -6.275 -15.535 1.00 92.62 95 LEU A CA 1
ATOM 784 C C . LEU A 1 95 ? 13.651 -6.306 -16.966 1.00 92.62 95 LEU A C 1
ATOM 786 O O . LEU A 1 95 ? 12.509 -6.703 -17.200 1.00 92.62 95 LEU A O 1
ATOM 790 N N . ILE A 1 96 ? 14.500 -5.905 -17.902 1.00 91.88 96 ILE A N 1
ATOM 791 C CA . ILE A 1 96 ? 14.228 -6.000 -19.331 1.00 91.88 96 ILE A CA 1
ATOM 792 C C . ILE A 1 96 ? 15.029 -7.186 -19.851 1.00 91.88 96 ILE A C 1
ATOM 794 O O . ILE A 1 96 ? 16.249 -7.253 -19.693 1.00 91.88 96 ILE A O 1
ATOM 798 N N . LEU A 1 97 ? 14.319 -8.159 -20.400 1.00 92.62 97 LEU A N 1
ATOM 799 C CA . LEU A 1 97 ? 14.839 -9.474 -20.727 1.00 92.62 97 LEU A CA 1
ATOM 800 C C . LEU A 1 97 ? 14.562 -9.782 -22.192 1.00 92.62 97 LEU A C 1
ATOM 802 O O . LEU A 1 97 ? 13.527 -9.400 -22.732 1.00 92.62 97 LEU A O 1
ATOM 806 N N . GLU A 1 98 ? 15.462 -10.522 -22.818 1.00 91.19 98 GLU A N 1
ATOM 807 C CA . GLU A 1 98 ? 15.263 -11.093 -24.142 1.00 91.19 98 GLU A CA 1
ATOM 808 C C . GLU A 1 98 ? 15.638 -12.560 -24.150 1.00 91.19 98 GLU A C 1
ATOM 810 O O . GLU A 1 98 ? 16.560 -12.979 -23.455 1.00 91.19 98 GLU A O 1
ATOM 815 N N . LYS A 1 99 ? 14.942 -13.346 -24.960 1.00 89.38 99 LYS A N 1
ATOM 816 C CA . LYS A 1 99 ? 15.288 -14.741 -25.197 1.00 89.38 99 LYS A CA 1
ATOM 817 C C . LYS A 1 99 ? 15.158 -15.044 -26.677 1.00 89.38 99 LYS A C 1
ATOM 819 O O . LYS A 1 99 ? 14.152 -14.705 -27.298 1.00 89.38 99 LYS A O 1
ATOM 824 N N . ASP A 1 100 ? 16.179 -15.678 -27.237 1.00 85.50 100 ASP A N 1
ATOM 825 C CA . ASP A 1 100 ? 16.094 -16.182 -28.601 1.00 85.50 100 ASP A CA 1
ATOM 826 C C . ASP A 1 100 ? 15.124 -17.366 -28.627 1.00 85.50 100 ASP A C 1
ATOM 828 O O . ASP A 1 100 ? 15.147 -18.236 -27.750 1.00 85.50 100 ASP A O 1
ATOM 832 N N . GLN A 1 101 ? 14.250 -17.386 -29.625 1.00 78.31 101 GLN A N 1
ATOM 833 C CA . GLN A 1 101 ? 13.370 -18.513 -29.893 1.00 78.31 101 GLN A CA 1
ATOM 834 C C . GLN A 1 101 ? 13.421 -18.838 -31.380 1.00 78.31 101 GLN A C 1
ATOM 836 O O . GLN A 1 101 ? 12.968 -18.051 -32.200 1.00 78.31 101 GLN A O 1
ATOM 841 N N . ASP A 1 102 ? 13.918 -20.024 -31.711 1.00 66.56 102 ASP A N 1
ATOM 842 C CA . ASP A 1 102 ? 13.699 -20.672 -33.007 1.00 66.56 102 ASP A CA 1
ATOM 843 C C . ASP A 1 102 ? 12.211 -21.093 -33.082 1.00 66.56 102 ASP A C 1
ATOM 845 O O . ASP A 1 102 ? 11.730 -21.686 -32.105 1.00 66.56 102 ASP A O 1
ATOM 849 N N . PRO A 1 103 ? 11.417 -20.746 -34.123 1.00 67.31 103 PRO A N 1
ATOM 850 C CA . PRO A 1 103 ? 11.772 -20.246 -35.464 1.00 67.31 103 PRO A CA 1
ATOM 851 C C . PRO A 1 103 ? 11.610 -18.736 -35.684 1.00 67.31 103 PRO A C 1
ATOM 853 O O . PRO A 1 103 ? 11.563 -18.266 -36.825 1.00 67.31 103 PRO A O 1
ATOM 856 N N . TYR A 1 104 ? 11.478 -17.943 -34.624 1.00 67.25 104 TYR A N 1
ATOM 857 C CA . TYR A 1 104 ? 11.283 -16.507 -34.767 1.00 67.25 104 TYR A CA 1
ATOM 858 C C . TYR A 1 104 ? 12.600 -15.806 -35.102 1.00 67.25 104 TYR A C 1
ATOM 860 O O . TYR A 1 104 ? 13.603 -15.924 -34.405 1.00 67.25 104 TYR A O 1
ATOM 868 N N . ARG A 1 105 ? 12.576 -14.993 -36.163 1.00 69.81 105 ARG A N 1
ATOM 869 C CA . ARG A 1 105 ? 13.722 -14.166 -36.576 1.00 69.81 105 ARG A CA 1
ATOM 870 C C . ARG A 1 105 ? 14.067 -13.069 -35.556 1.00 69.81 105 ARG A C 1
ATOM 872 O O . ARG A 1 105 ? 15.151 -12.499 -35.619 1.00 69.81 105 ARG A O 1
ATOM 879 N N . THR A 1 106 ? 13.146 -12.747 -34.649 1.00 74.94 106 THR A N 1
ATOM 880 C CA . THR A 1 106 ? 13.310 -11.721 -33.613 1.00 74.94 106 THR A CA 1
ATOM 881 C C . THR A 1 106 ? 13.194 -12.340 -32.222 1.00 74.94 106 THR A C 1
ATOM 883 O O . THR A 1 106 ? 12.234 -13.082 -31.993 1.00 74.94 106 THR A O 1
ATOM 886 N N . PRO A 1 107 ? 14.105 -12.015 -31.286 1.00 81.06 107 PRO A N 1
ATOM 887 C CA . PRO A 1 107 ? 14.020 -12.496 -29.914 1.00 81.06 107 PRO A CA 1
ATOM 888 C C . PRO A 1 107 ? 12.734 -12.017 -29.242 1.00 81.06 107 PRO A C 1
ATOM 890 O O . PRO A 1 107 ? 12.240 -10.919 -29.509 1.00 81.06 107 PRO A O 1
ATOM 893 N N . ILE A 1 108 ? 12.205 -12.832 -28.334 1.00 84.31 108 ILE A N 1
ATOM 894 C CA . ILE A 1 108 ? 11.077 -12.434 -27.496 1.00 84.31 108 ILE A CA 1
ATOM 895 C C . ILE A 1 108 ? 11.576 -11.519 -26.380 1.00 84.31 108 ILE A C 1
ATOM 897 O O . ILE A 1 108 ? 12.442 -11.901 -25.592 1.00 84.31 108 ILE A O 1
ATOM 901 N N . SER A 1 109 ? 11.018 -10.313 -26.299 1.00 87.12 109 SER A N 1
ATOM 902 C CA . SER A 1 109 ? 11.256 -9.404 -25.179 1.00 87.12 109 SER A CA 1
ATOM 903 C C . SER A 1 109 ? 10.252 -9.669 -24.057 1.00 87.12 109 SER A C 1
ATOM 905 O O . SER A 1 109 ? 9.054 -9.808 -24.298 1.00 87.12 109 SER A O 1
ATOM 907 N N . ALA A 1 110 ? 10.736 -9.705 -22.821 1.00 88.81 110 ALA A N 1
ATOM 908 C CA . ALA A 1 110 ? 9.929 -9.835 -21.618 1.00 88.81 110 ALA A CA 1
ATOM 909 C C . ALA A 1 110 ? 10.339 -8.774 -20.594 1.00 88.81 110 ALA A C 1
ATOM 911 O O . ALA A 1 110 ? 11.501 -8.372 -20.519 1.00 88.81 110 ALA A O 1
ATOM 912 N N . THR A 1 111 ? 9.386 -8.331 -19.780 1.00 91.44 111 THR A N 1
ATOM 913 C CA . THR A 1 111 ? 9.647 -7.422 -18.664 1.00 91.44 111 THR A CA 1
ATOM 914 C C . THR A 1 111 ? 9.149 -8.038 -17.367 1.00 91.44 111 THR A C 1
ATOM 916 O O . THR A 1 111 ? 8.090 -8.665 -17.323 1.00 91.44 111 THR A O 1
ATOM 919 N N . ALA A 1 112 ? 9.930 -7.896 -16.299 1.00 91.94 112 ALA A N 1
ATOM 920 C CA . ALA A 1 112 ? 9.584 -8.442 -14.992 1.00 91.94 112 ALA A CA 1
ATOM 921 C C . ALA A 1 112 ? 9.980 -7.481 -13.859 1.00 91.94 112 ALA A C 1
ATOM 923 O O . ALA A 1 112 ? 11.000 -6.800 -13.967 1.00 91.94 112 ALA A O 1
ATOM 924 N N . PRO A 1 113 ? 9.228 -7.423 -12.746 1.00 92.62 113 PRO A N 1
ATOM 925 C CA . PRO A 1 113 ? 9.625 -6.640 -11.578 1.00 92.62 113 PRO A CA 1
ATOM 926 C C . PRO A 1 113 ? 10.899 -7.198 -10.926 1.00 92.62 113 PRO A C 1
ATOM 928 O O . PRO A 1 113 ? 10.998 -8.400 -10.661 1.00 92.62 113 PRO A O 1
ATOM 931 N N . CYS A 1 114 ? 11.860 -6.325 -10.622 1.00 91.81 114 CYS A N 1
ATOM 932 C CA . CYS A 1 114 ? 13.155 -6.707 -10.064 1.00 91.81 114 CYS A CA 1
ATOM 933 C C . CYS A 1 114 ? 13.042 -7.239 -8.62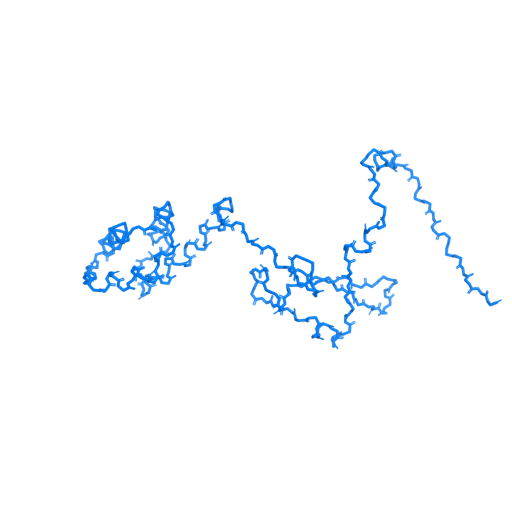9 1.00 91.81 114 CYS A C 1
ATOM 935 O O . CYS A 1 114 ? 12.659 -6.524 -7.701 1.00 91.81 114 CYS A O 1
ATOM 937 N N . GLY A 1 115 ? 13.447 -8.492 -8.429 1.00 90.06 115 GLY A N 1
ATOM 938 C CA . GLY A 1 115 ? 13.459 -9.158 -7.126 1.00 90.06 115 GLY A CA 1
ATOM 939 C C . GLY A 1 115 ? 14.600 -8.756 -6.201 1.00 90.06 115 GLY A C 1
ATOM 940 O O . GLY A 1 115 ? 14.519 -9.069 -5.010 1.00 90.06 115 GLY A O 1
ATOM 941 N N . ARG A 1 116 ? 15.623 -8.060 -6.720 1.00 88.25 116 ARG A N 1
ATOM 942 C CA . ARG A 1 116 ? 16.758 -7.550 -5.938 1.00 88.25 116 ARG A CA 1
ATOM 943 C C . ARG A 1 116 ? 16.425 -6.239 -5.235 1.00 88.25 116 ARG A C 1
ATOM 945 O O . ARG A 1 116 ? 16.491 -6.192 -4.014 1.00 88.25 116 ARG A O 1
ATOM 952 N N . CYS A 1 117 ? 16.063 -5.190 -5.980 1.00 86.56 117 CYS A N 1
ATOM 953 C CA . CYS A 1 117 ? 15.767 -3.881 -5.383 1.00 86.56 117 CYS A CA 1
ATOM 954 C C . CYS A 1 117 ? 14.318 -3.738 -4.915 1.00 86.56 117 CYS A C 1
ATOM 956 O O . CYS A 1 117 ? 14.056 -2.934 -4.027 1.00 86.56 117 CYS A O 1
ATOM 958 N N . ARG A 1 118 ? 13.374 -4.486 -5.514 1.00 86.50 118 ARG A N 1
ATOM 959 C CA . ARG A 1 118 ? 11.930 -4.405 -5.223 1.00 86.50 118 ARG A CA 1
ATOM 960 C C . ARG A 1 118 ? 11.395 -2.967 -5.190 1.00 86.50 118 ARG A C 1
ATOM 962 O O . ARG A 1 118 ? 10.506 -2.640 -4.410 1.00 86.50 118 ARG A O 1
ATOM 969 N N . GLN A 1 119 ? 11.944 -2.108 -6.052 1.00 83.69 119 GLN A N 1
ATOM 970 C CA . GLN A 1 119 ? 11.543 -0.704 -6.163 1.00 83.69 119 GLN A CA 1
ATOM 971 C C . GLN A 1 119 ? 10.060 -0.567 -6.549 1.00 83.69 119 GLN A C 1
ATOM 973 O O . GLN A 1 119 ? 9.371 0.353 -6.104 1.00 83.69 119 GLN A O 1
ATOM 978 N N . LEU A 1 120 ? 9.556 -1.507 -7.350 1.00 84.00 120 LEU A N 1
ATOM 979 C CA . LEU A 1 120 ? 8.144 -1.620 -7.703 1.00 84.00 120 LEU A CA 1
ATOM 980 C C . LEU A 1 120 ? 7.410 -2.446 -6.648 1.00 84.00 120 LEU A C 1
ATOM 982 O O . LEU A 1 120 ? 7.908 -3.488 -6.239 1.00 84.00 120 LEU A O 1
ATOM 986 N N . ARG A 1 121 ? 6.200 -2.039 -6.253 1.00 81.00 121 ARG A N 1
ATOM 987 C CA . ARG A 1 121 ? 5.327 -2.874 -5.415 1.00 81.00 121 ARG A CA 1
ATOM 988 C C . ARG A 1 121 ? 4.539 -3.828 -6.301 1.00 81.00 121 ARG A C 1
ATOM 990 O O . ARG A 1 121 ? 3.538 -3.439 -6.886 1.00 81.00 121 ARG A O 1
ATOM 997 N N . MET A 1 122 ? 5.001 -5.067 -6.396 1.00 83.19 122 MET A N 1
ATOM 998 C CA . MET A 1 122 ? 4.367 -6.115 -7.192 1.00 83.19 122 MET A CA 1
ATOM 999 C C . MET A 1 122 ? 4.152 -7.383 -6.356 1.00 83.19 122 MET A C 1
ATOM 1001 O O . MET A 1 122 ? 4.905 -7.634 -5.414 1.00 83.19 122 MET A O 1
ATOM 1005 N N . PRO A 1 123 ? 3.139 -8.208 -6.673 1.00 79.69 123 PRO A N 1
ATOM 1006 C CA . PRO A 1 123 ? 2.902 -9.462 -5.958 1.00 79.69 123 PRO A CA 1
ATOM 1007 C C . PRO A 1 123 ? 3.961 -10.526 -6.277 1.00 79.69 123 PRO A C 1
ATOM 1009 O O . PRO A 1 123 ? 4.191 -11.434 -5.482 1.00 79.69 123 PRO A O 1
ATOM 1012 N N . LYS A 1 124 ? 4.604 -10.429 -7.447 1.00 89.50 124 LYS A N 1
ATOM 1013 C CA . LYS A 1 124 ? 5.627 -11.363 -7.924 1.00 89.50 124 LYS A CA 1
ATOM 1014 C C . LYS A 1 124 ? 6.838 -10.595 -8.431 1.00 89.50 124 LYS A C 1
ATOM 1016 O O . LYS A 1 124 ? 6.695 -9.557 -9.073 1.00 89.50 124 LYS A O 1
ATOM 1021 N N . TYR A 1 125 ? 8.011 -11.150 -8.162 1.00 92.38 125 TYR A N 1
ATOM 1022 C CA . TYR A 1 125 ? 9.297 -10.601 -8.569 1.00 92.38 125 TYR A CA 1
ATOM 1023 C C . TYR A 1 125 ? 10.160 -11.692 -9.190 1.00 92.38 125 TYR A C 1
ATOM 1025 O O . TYR A 1 125 ? 9.979 -12.869 -8.881 1.00 92.38 125 TYR A O 1
ATOM 1033 N N . LEU A 1 126 ? 11.129 -11.285 -10.004 1.00 93.69 126 LEU A N 1
ATOM 1034 C CA . LEU A 1 126 ? 12.109 -12.168 -10.627 1.00 93.69 126 LEU A CA 1
ATOM 1035 C C . LEU A 1 126 ? 13.520 -11.663 -10.312 1.00 93.69 126 LEU A C 1
ATOM 1037 O O . LEU A 1 126 ? 13.766 -10.458 -10.389 1.00 93.69 126 LEU A O 1
ATOM 1041 N N . ARG A 1 127 ? 14.452 -12.544 -9.928 1.00 93.19 127 ARG A N 1
ATOM 1042 C CA . ARG A 1 127 ? 15.876 -12.178 -9.868 1.00 93.19 127 ARG A CA 1
ATOM 1043 C C . ARG A 1 127 ? 16.501 -12.348 -11.247 1.00 93.19 127 ARG A C 1
ATOM 1045 O O . ARG A 1 127 ? 16.099 -13.224 -12.008 1.00 93.19 127 ARG A O 1
ATOM 1052 N N . LEU A 1 128 ? 17.498 -11.522 -11.555 1.00 91.94 128 LEU A N 1
ATOM 1053 C CA . LEU A 1 128 ? 18.197 -11.605 -12.836 1.00 91.94 128 LEU A CA 1
ATOM 1054 C C . LEU A 1 128 ? 18.880 -12.971 -13.020 1.00 91.94 128 LEU A C 1
ATOM 1056 O O . LEU A 1 128 ? 18.799 -13.545 -14.098 1.00 91.94 128 LEU A O 1
ATOM 1060 N N . GLU A 1 129 ? 19.466 -13.518 -11.955 1.00 92.81 129 GLU A N 1
ATOM 1061 C CA . GLU A 1 129 ? 20.076 -14.856 -11.931 1.00 92.81 129 GLU A CA 1
ATOM 1062 C C . GLU A 1 129 ? 19.084 -15.944 -12.377 1.00 92.81 129 GLU A C 1
ATOM 1064 O O . GLU A 1 129 ? 19.386 -16.737 -13.268 1.00 92.81 129 GLU A O 1
ATOM 1069 N N . ASP A 1 130 ? 17.863 -15.922 -11.833 1.00 93.50 130 ASP A N 1
ATOM 1070 C CA . ASP A 1 130 ? 16.803 -16.876 -12.181 1.00 93.50 130 ASP A CA 1
ATOM 1071 C C . ASP A 1 130 ? 16.361 -16.721 -13.646 1.00 93.50 130 ASP A C 1
ATOM 1073 O O . ASP A 1 130 ? 16.120 -17.706 -14.346 1.00 93.50 130 ASP A O 1
ATOM 1077 N N . ALA A 1 131 ? 16.282 -15.479 -14.138 1.00 92.00 131 ALA A N 1
ATOM 1078 C CA . ALA A 1 131 ? 15.970 -15.200 -15.538 1.00 92.00 131 ALA A CA 1
ATOM 1079 C C . ALA A 1 131 ? 17.053 -15.747 -16.484 1.00 92.00 131 ALA A C 1
ATOM 1081 O O . ALA A 1 131 ? 16.732 -16.347 -17.512 1.00 92.00 131 ALA A O 1
ATOM 1082 N N . MET A 1 132 ? 18.327 -15.589 -16.114 1.00 91.88 132 MET A N 1
ATOM 1083 C CA . MET A 1 132 ? 19.465 -16.110 -16.872 1.00 91.88 132 MET A CA 1
ATOM 1084 C C . MET A 1 132 ? 19.473 -17.638 -16.913 1.00 91.88 132 MET A C 1
ATOM 1086 O O . MET A 1 132 ? 19.670 -18.212 -17.983 1.00 91.88 132 MET A O 1
ATOM 1090 N N . LEU A 1 133 ? 19.161 -18.302 -15.795 1.00 93.19 133 LEU A N 1
ATOM 1091 C CA . LEU A 1 133 ? 18.981 -19.758 -15.753 1.00 93.19 133 LEU A CA 1
ATOM 1092 C C . LEU A 1 133 ? 17.835 -20.234 -16.660 1.00 93.19 133 LEU A C 1
ATOM 1094 O O . LEU A 1 133 ? 17.929 -21.296 -17.269 1.00 93.19 133 LEU A O 1
ATOM 1098 N N . ALA A 1 134 ? 16.777 -19.433 -16.811 1.00 89.75 134 ALA A N 1
ATOM 1099 C CA . ALA A 1 134 ? 15.672 -19.706 -17.733 1.00 89.75 134 ALA A CA 1
ATOM 1100 C C . ALA A 1 134 ? 16.002 -19.409 -19.217 1.00 89.75 134 ALA A C 1
ATOM 1102 O O . ALA A 1 134 ? 15.139 -19.570 -20.094 1.00 89.75 134 ALA A O 1
ATOM 1103 N N . GLY A 1 135 ? 17.236 -18.993 -19.517 1.00 90.19 135 GLY A N 1
ATOM 1104 C CA . GLY A 1 135 ? 17.724 -18.704 -20.865 1.00 90.19 135 GLY A CA 1
ATOM 1105 C C . GLY A 1 135 ? 17.399 -17.297 -21.367 1.00 90.19 135 GLY A C 1
ATOM 1106 O O . GLY A 1 135 ? 17.444 -17.068 -22.573 1.00 90.19 135 GLY A O 1
ATOM 1107 N N . PHE A 1 136 ? 17.039 -16.367 -20.479 1.00 91.62 136 PHE A N 1
ATOM 1108 C CA . PHE A 1 136 ? 16.912 -14.955 -20.835 1.00 91.62 136 PHE A CA 1
ATOM 1109 C C . PHE A 1 136 ? 18.250 -14.231 -20.666 1.00 91.62 136 PHE A C 1
ATOM 1111 O O . PHE A 1 136 ? 18.964 -14.424 -19.686 1.00 91.62 136 PHE A O 1
ATOM 1118 N N . ARG A 1 137 ? 18.566 -13.324 -21.583 1.00 90.19 137 ARG A N 1
ATOM 1119 C CA . ARG A 1 137 ? 19.630 -12.330 -21.423 1.00 90.19 137 ARG A CA 1
ATOM 1120 C C . ARG A 1 137 ? 19.033 -10.991 -21.018 1.00 90.19 137 ARG A C 1
ATOM 1122 O O . ARG A 1 137 ? 17.922 -10.647 -21.419 1.00 90.19 137 ARG A O 1
ATOM 1129 N N . ARG A 1 138 ? 19.777 -10.216 -20.231 1.00 87.62 138 ARG A N 1
ATOM 1130 C CA . ARG A 1 138 ? 19.383 -8.846 -19.904 1.00 87.62 138 ARG A CA 1
ATOM 1131 C C . ARG A 1 138 ? 19.573 -7.940 -21.113 1.00 87.62 138 ARG A C 1
ATOM 1133 O O . ARG A 1 138 ? 20.635 -7.947 -21.730 1.00 87.62 138 ARG A O 1
ATOM 1140 N N . LYS A 1 139 ? 18.569 -7.109 -21.365 1.00 85.69 139 LYS A N 1
ATOM 1141 C CA . LYS A 1 139 ? 18.609 -5.995 -22.306 1.00 85.69 139 LYS A CA 1
ATOM 1142 C C . LYS A 1 139 ? 18.723 -4.684 -21.529 1.00 85.69 139 LYS A C 1
ATOM 1144 O O . LYS A 1 139 ? 18.033 -4.509 -20.528 1.00 85.69 139 LYS A O 1
ATOM 1149 N N . ASN A 1 140 ? 19.578 -3.769 -21.968 1.00 79.00 140 ASN A N 1
ATOM 1150 C CA . ASN A 1 140 ? 19.701 -2.444 -21.358 1.00 79.00 140 ASN A CA 1
ATOM 1151 C C . ASN A 1 140 ? 19.044 -1.425 -22.289 1.00 79.00 140 ASN A C 1
ATOM 1153 O O . ASN A 1 140 ? 19.615 -1.072 -23.320 1.00 79.00 140 ASN A O 1
ATOM 1157 N N . LEU A 1 141 ? 17.843 -0.948 -21.955 1.00 71.69 141 LEU A N 1
ATOM 1158 C CA . LEU A 1 141 ? 17.158 0.033 -22.801 1.00 71.69 141 LEU A CA 1
ATOM 1159 C C . LEU A 1 141 ? 17.924 1.358 -22.816 1.00 71.69 141 LEU A C 1
ATOM 1161 O O . LEU A 1 141 ? 17.970 2.035 -23.841 1.00 71.69 141 LEU A O 1
ATOM 1165 N N . THR A 1 142 ? 18.567 1.709 -21.703 1.00 64.25 142 THR A N 1
ATOM 1166 C CA . THR A 1 142 ? 19.360 2.939 -21.582 1.00 64.25 142 THR A CA 1
ATOM 1167 C C . THR A 1 142 ? 20.560 2.988 -22.529 1.00 64.25 142 THR A C 1
ATOM 1169 O O . THR A 1 142 ? 20.828 4.046 -23.100 1.00 64.25 142 THR A O 1
ATOM 1172 N N . THR A 1 143 ? 21.260 1.872 -22.748 1.00 59.66 143 THR A N 1
ATOM 1173 C CA . THR A 1 143 ? 22.411 1.819 -23.667 1.00 59.66 143 THR A CA 1
ATOM 1174 C C . THR A 1 143 ? 22.020 1.448 -25.094 1.00 59.66 143 THR A C 1
ATOM 1176 O O . THR A 1 143 ? 22.628 1.953 -26.034 1.00 59.66 143 THR A O 1
ATOM 1179 N N . GLU A 1 144 ? 20.984 0.634 -25.293 1.00 52.31 144 GLU A N 1
ATOM 1180 C CA . GLU A 1 144 ? 20.589 0.156 -26.624 1.00 52.31 144 GLU A CA 1
ATOM 1181 C C . GLU A 1 144 ? 19.705 1.159 -27.387 1.00 52.31 144 GLU A C 1
ATOM 1183 O O . GLU A 1 144 ? 19.828 1.293 -28.602 1.00 52.31 144 GLU A O 1
ATOM 1188 N N . TYR A 1 145 ? 18.897 1.968 -26.686 1.00 49.50 145 TYR A N 1
ATOM 1189 C CA . TYR A 1 145 ? 18.157 3.100 -27.274 1.00 49.50 145 TYR A CA 1
ATOM 1190 C C . TYR A 1 145 ? 18.888 4.444 -27.138 1.00 49.50 145 TYR A C 1
ATOM 1192 O O . TYR A 1 145 ? 18.360 5.486 -27.536 1.00 49.50 145 TYR A O 1
ATOM 1200 N N . ALA A 1 146 ? 20.143 4.444 -26.671 1.00 47.69 146 ALA A N 1
ATOM 1201 C CA . ALA A 1 146 ? 21.055 5.559 -26.943 1.00 47.69 146 ALA A CA 1
ATOM 1202 C C . ALA A 1 146 ? 21.278 5.746 -28.463 1.00 47.69 146 ALA A C 1
ATOM 1204 O O . ALA A 1 146 ? 21.737 6.798 -28.915 1.00 47.69 146 ALA A O 1
ATOM 1205 N N . VAL A 1 147 ? 20.884 4.753 -29.272 1.00 48.53 147 VAL A N 1
ATOM 1206 C CA . VAL A 1 147 ? 20.818 4.818 -30.730 1.00 48.53 147 VAL A CA 1
ATOM 1207 C C . VAL A 1 147 ? 19.723 5.802 -31.171 1.00 48.53 147 VAL A C 1
ATOM 1209 O O . VAL A 1 147 ? 18.556 5.468 -31.344 1.00 48.53 147 VAL A O 1
ATOM 1212 N N . ARG A 1 148 ? 20.163 7.044 -31.409 1.00 50.38 148 ARG A N 1
ATOM 1213 C CA . ARG A 1 148 ? 19.481 8.116 -32.156 1.00 50.38 148 ARG A CA 1
ATOM 1214 C C . ARG A 1 148 ? 18.130 8.553 -31.583 1.00 50.38 148 ARG A C 1
ATOM 1216 O O . ARG A 1 148 ? 17.083 8.351 -32.198 1.00 50.38 148 ARG A O 1
ATOM 1223 N N . ARG A 1 149 ? 18.165 9.329 -30.495 1.00 50.25 149 ARG A N 1
ATOM 1224 C CA . ARG A 1 149 ? 17.091 10.298 -30.214 1.00 50.25 149 ARG A CA 1
ATOM 1225 C C . ARG A 1 149 ? 17.034 11.307 -31.363 1.00 50.25 149 ARG A C 1
ATOM 1227 O O . ARG A 1 149 ? 17.717 12.326 -31.334 1.00 50.25 149 ARG A O 1
ATOM 1234 N N . ARG A 1 150 ? 16.257 11.005 -32.403 1.00 57.34 150 ARG A N 1
ATOM 1235 C CA . ARG A 1 150 ? 15.946 11.989 -33.438 1.00 57.34 150 ARG A CA 1
ATOM 1236 C C . ARG A 1 150 ? 15.119 13.095 -32.787 1.00 57.34 150 ARG A C 1
ATOM 1238 O O . ARG A 1 150 ? 14.147 12.779 -32.095 1.00 57.34 150 ARG A O 1
ATOM 1245 N N . PRO A 1 151 ? 15.468 14.377 -32.962 1.00 68.69 151 PRO A N 1
ATOM 1246 C CA . PRO A 1 151 ? 14.608 15.458 -32.514 1.00 68.69 151 PRO A CA 1
ATOM 1247 C C . PRO A 1 151 ? 13.217 15.300 -33.137 1.00 68.69 151 PRO A C 1
ATOM 1249 O O . PRO A 1 151 ? 13.080 14.862 -34.278 1.00 68.69 151 PRO A O 1
ATOM 1252 N N . VAL A 1 152 ? 12.174 15.694 -32.405 1.00 67.69 152 VAL A N 1
ATOM 1253 C CA . VAL A 1 152 ? 10.762 15.544 -32.820 1.00 67.69 152 VAL A CA 1
ATOM 1254 C C . VAL A 1 152 ? 10.510 16.083 -34.237 1.00 67.69 152 VAL A C 1
ATOM 1256 O O . VAL A 1 152 ? 9.734 15.506 -34.993 1.00 67.69 152 VAL A O 1
ATOM 1259 N N . ARG A 1 153 ? 11.230 17.140 -34.638 1.00 71.75 153 ARG A N 1
ATOM 1260 C CA . ARG A 1 153 ? 11.196 17.700 -35.999 1.00 71.75 153 ARG A CA 1
ATOM 1261 C C . ARG A 1 153 ? 11.685 16.730 -37.079 1.00 71.75 153 ARG A C 1
ATOM 1263 O O . ARG A 1 153 ? 11.060 16.644 -38.130 1.00 71.75 153 ARG A O 1
ATOM 1270 N N . GLU A 1 154 ? 12.767 15.996 -36.833 1.00 72.50 154 GLU A N 1
ATOM 1271 C CA . GLU A 1 154 ? 13.245 14.956 -37.755 1.00 72.50 154 GLU A CA 1
ATOM 1272 C C . GLU A 1 154 ? 12.251 13.800 -37.849 1.00 72.50 154 GLU A C 1
ATOM 1274 O O . GLU A 1 154 ? 12.035 13.260 -38.934 1.00 72.50 154 GLU A O 1
ATOM 1279 N N . LEU A 1 155 ? 11.630 13.436 -36.723 1.00 70.38 155 LEU A N 1
ATOM 1280 C CA . LEU A 1 155 ? 10.625 12.381 -36.691 1.00 70.38 155 LEU A CA 1
ATOM 1281 C C . LEU A 1 155 ? 9.417 12.778 -37.550 1.00 70.38 155 LEU A C 1
ATOM 1283 O O . LEU A 1 155 ? 9.044 12.039 -38.457 1.00 70.38 155 LEU A O 1
ATOM 1287 N N . ALA A 1 156 ? 8.889 13.987 -37.342 1.00 74.50 156 ALA A N 1
ATOM 1288 C CA . ALA A 1 156 ? 7.781 14.545 -38.112 1.00 74.50 156 ALA A CA 1
ATOM 1289 C C . ALA A 1 156 ? 8.096 14.633 -39.616 1.00 74.50 156 ALA A C 1
ATOM 1291 O O . ALA A 1 156 ? 7.268 14.259 -40.439 1.00 74.50 156 ALA A O 1
ATOM 1292 N N . ALA A 1 157 ? 9.318 15.035 -39.983 1.00 74.94 157 ALA A N 1
ATOM 1293 C CA . ALA A 1 157 ? 9.758 15.117 -41.379 1.00 74.94 157 ALA A CA 1
ATOM 1294 C C . ALA A 1 157 ? 9.963 13.745 -42.061 1.00 74.94 157 ALA A C 1
ATOM 1296 O O . ALA A 1 157 ? 10.133 13.680 -43.285 1.00 74.94 157 ALA A O 1
ATOM 1297 N N . SER A 1 158 ? 9.985 12.658 -41.281 1.00 68.19 158 SER A N 1
ATOM 1298 C CA . SER A 1 158 ? 10.149 11.281 -41.763 1.00 68.19 158 SER A CA 1
ATOM 1299 C C . SER A 1 158 ? 8.832 10.519 -41.931 1.00 68.19 158 SER A C 1
ATOM 1301 O O . SER A 1 158 ? 8.822 9.467 -42.570 1.00 68.19 158 SER A O 1
ATOM 1303 N N . ILE A 1 159 ? 7.721 11.058 -41.417 1.00 71.06 159 ILE A N 1
ATOM 1304 C CA . ILE A 1 159 ? 6.387 10.475 -41.588 1.00 71.06 159 ILE A CA 1
ATOM 1305 C C . ILE A 1 159 ? 6.034 10.504 -43.083 1.00 71.06 159 ILE A C 1
ATOM 1307 O O . ILE A 1 159 ? 6.045 11.559 -43.711 1.00 71.06 159 ILE A O 1
ATOM 1311 N N . GLY A 1 160 ? 5.761 9.332 -43.664 1.00 64.31 160 GLY A N 1
ATOM 1312 C CA . GLY A 1 160 ? 5.399 9.178 -45.080 1.00 64.31 160 GLY A CA 1
ATOM 1313 C C . GLY A 1 160 ? 6.569 8.952 -46.048 1.00 64.31 160 GLY A C 1
ATOM 1314 O O . GLY A 1 160 ? 6.332 8.792 -47.243 1.00 64.31 160 GLY A O 1
ATOM 1315 N N . ARG A 1 161 ? 7.825 8.898 -45.575 1.00 67.25 161 ARG A N 1
ATOM 1316 C CA . ARG A 1 161 ? 8.958 8.448 -46.407 1.00 67.25 161 ARG A CA 1
ATOM 1317 C C . ARG A 1 161 ? 9.055 6.921 -46.391 1.00 67.25 161 ARG A C 1
ATOM 1319 O O . ARG A 1 161 ? 8.870 6.306 -45.344 1.00 67.25 161 ARG A O 1
ATOM 1326 N N . ASN A 1 162 ? 9.401 6.319 -47.530 1.00 57.91 162 ASN A N 1
ATOM 1327 C CA . ASN A 1 162 ? 9.691 4.886 -47.601 1.00 57.91 162 ASN A CA 1
ATOM 1328 C C . ASN A 1 162 ? 10.827 4.533 -46.633 1.00 57.91 162 ASN A C 1
ATOM 1330 O O . ASN A 1 162 ? 11.884 5.170 -46.650 1.00 57.91 162 ASN A O 1
ATOM 1334 N N . VAL A 1 163 ? 10.600 3.525 -45.788 1.00 56.91 163 VAL A N 1
ATOM 1335 C CA . VAL A 1 163 ? 11.629 2.992 -44.892 1.00 56.91 163 VAL A CA 1
ATOM 1336 C C . VAL A 1 163 ? 12.744 2.427 -45.775 1.00 56.91 163 VAL A C 1
ATOM 1338 O O . VAL A 1 163 ? 12.460 1.546 -46.590 1.00 56.91 163 VAL A O 1
ATOM 1341 N N . PRO A 1 164 ? 13.991 2.922 -45.678 1.00 51.84 164 PRO A N 1
ATOM 1342 C CA . PRO A 1 164 ? 15.081 2.342 -46.443 1.00 51.84 164 PRO A CA 1
ATOM 1343 C C . PRO A 1 164 ? 15.238 0.885 -46.012 1.00 51.84 164 PRO A C 1
ATOM 1345 O O . PRO A 1 164 ? 15.383 0.598 -44.822 1.00 51.84 164 PRO A O 1
ATOM 1348 N N . GLN A 1 165 ? 15.166 -0.035 -46.975 1.00 43.44 165 GLN A N 1
ATOM 1349 C CA . GLN A 1 165 ? 15.459 -1.437 -46.716 1.00 43.44 165 GLN A CA 1
ATOM 1350 C C . GLN A 1 165 ? 16.908 -1.526 -46.240 1.00 43.44 165 GLN A C 1
ATOM 1352 O O . GLN A 1 165 ? 17.833 -1.085 -46.923 1.00 43.44 165 GLN A O 1
ATOM 1357 N N . VAL A 1 166 ? 17.095 -2.038 -45.027 1.00 46.22 166 VAL A N 1
ATOM 1358 C CA . VAL A 1 166 ? 18.421 -2.329 -44.492 1.00 46.22 166 VAL A CA 1
ATOM 1359 C C . VAL A 1 166 ? 18.961 -3.500 -45.308 1.00 46.22 166 VAL A C 1
ATOM 1361 O O . VAL A 1 166 ? 18.609 -4.649 -45.049 1.00 46.22 166 VAL A O 1
ATOM 1364 N N . ASN A 1 167 ? 19.770 -3.206 -46.329 1.00 40.09 167 ASN A N 1
ATOM 1365 C CA . ASN A 1 167 ? 20.530 -4.224 -47.043 1.00 40.09 167 ASN A CA 1
ATOM 1366 C C . ASN A 1 167 ? 21.440 -4.906 -46.025 1.00 40.09 167 ASN A C 1
ATOM 1368 O O . ASN A 1 167 ? 22.379 -4.307 -45.500 1.00 40.09 167 ASN A O 1
ATOM 1372 N N . THR A 1 168 ? 21.104 -6.150 -45.700 1.00 40.41 168 THR A N 1
ATOM 1373 C CA . THR A 1 168 ? 21.944 -7.029 -44.899 1.00 40.41 168 THR A CA 1
ATOM 1374 C C . THR A 1 168 ? 23.152 -7.339 -45.771 1.00 40.41 168 THR A C 1
ATOM 1376 O O . THR A 1 168 ? 23.042 -8.093 -46.733 1.00 40.41 168 THR A O 1
ATOM 1379 N N . VAL A 1 169 ? 24.281 -6.681 -45.511 1.00 37.25 169 VAL A N 1
ATOM 1380 C CA . VAL A 1 169 ? 25.548 -7.067 -46.129 1.00 37.25 169 VAL A CA 1
ATOM 1381 C C . VAL A 1 169 ? 25.912 -8.406 -45.501 1.00 37.25 169 VAL A C 1
ATOM 1383 O O . VAL A 1 169 ? 26.247 -8.464 -44.319 1.00 37.25 169 VAL A O 1
ATOM 1386 N N . ALA A 1 170 ? 25.749 -9.480 -46.269 1.00 38.00 170 ALA A N 1
ATOM 1387 C CA . ALA A 1 170 ? 26.371 -10.753 -45.962 1.00 38.00 170 ALA A CA 1
ATOM 1388 C C . ALA A 1 170 ? 27.888 -10.518 -45.931 1.00 38.00 170 ALA A C 1
ATOM 1390 O O . ALA A 1 170 ? 28.472 -10.093 -46.927 1.00 38.00 170 ALA A O 1
ATOM 1391 N N . GLN A 1 171 ? 28.502 -10.720 -44.767 1.00 37.19 171 GLN A N 1
ATOM 1392 C CA . GLN A 1 171 ? 29.914 -11.071 -44.712 1.00 37.19 171 GLN A CA 1
ATOM 1393 C C . GLN A 1 171 ? 30.007 -12.512 -45.216 1.00 37.19 171 GLN A C 1
ATOM 1395 O O . GLN A 1 171 ? 29.584 -13.428 -44.515 1.00 37.19 171 GLN A O 1
ATOM 1400 N N . GLU A 1 172 ? 30.490 -12.678 -46.441 1.00 35.91 172 GLU A N 1
ATOM 1401 C CA . GLU A 1 172 ? 31.120 -13.916 -46.897 1.00 35.91 172 GLU A CA 1
ATOM 1402 C C . GLU A 1 172 ? 32.638 -13.685 -46.936 1.00 35.91 172 GLU A C 1
ATOM 1404 O O . GLU A 1 172 ? 33.089 -12.541 -47.061 1.00 35.91 172 GLU A O 1
ATOM 1409 N N . ASP A 1 173 ? 33.358 -14.785 -46.725 1.00 34.97 173 ASP A N 1
ATOM 1410 C CA . ASP A 1 173 ? 34.771 -14.930 -46.348 1.00 34.97 173 ASP A CA 1
ATOM 1411 C C . ASP A 1 173 ? 35.819 -14.238 -47.243 1.00 34.97 173 ASP A C 1
ATOM 1413 O O . ASP A 1 173 ? 35.652 -14.201 -48.486 1.00 34.97 173 ASP A O 1
#

Secondary structure (DSSP, 8-state):
--HHHHHHHHHHHHHHTTPPPPPHHHHHHHHHHHTTS-GGGHHHHHHHHHHH-SS--TTHHHHHHHHHHHHHHH-GGGSPPPP----TTSBTTEEEEEE--TT-SSPEEEEEEBTTT--S--S--B-HHHHHHTTPEE--HHHHTTS----HHHHHHHTTSPPPP--------